Protein AF-A0A942V9F1-F1 (afdb_monomer_lite)

Structure (mmCIF, N/CA/C/O backbone):
data_AF-A0A942V9F1-F1
#
_entry.id   AF-A0A942V9F1-F1
#
loop_
_atom_site.group_PDB
_atom_site.id
_atom_site.type_symbol
_atom_site.label_atom_id
_atom_site.label_alt_id
_atom_site.label_comp_id
_atom_site.label_asym_id
_atom_site.label_entity_id
_atom_site.label_seq_id
_atom_site.pdbx_PDB_ins_code
_atom_site.Cartn_x
_atom_site.Cartn_y
_atom_site.Cartn_z
_atom_site.occupancy
_atom_site.B_iso_or_equiv
_atom_site.auth_seq_id
_atom_site.auth_comp_id
_atom_site.auth_asym_id
_atom_site.auth_atom_id
_atom_site.pdbx_PDB_model_num
ATOM 1 N N . MET A 1 1 ? 55.526 -12.926 -17.277 1.00 47.59 1 MET A N 1
ATOM 2 C CA . MET A 1 1 ? 55.217 -11.730 -16.457 1.00 47.59 1 MET A CA 1
ATOM 3 C C . MET A 1 1 ? 54.273 -10.821 -17.239 1.00 47.59 1 MET A C 1
ATOM 5 O O . MET A 1 1 ? 54.469 -10.729 -18.437 1.00 47.59 1 MET A O 1
ATOM 9 N N . MET A 1 2 ? 53.319 -10.154 -16.568 1.00 46.28 2 MET A N 1
ATOM 10 C CA . MET A 1 2 ? 52.295 -9.215 -17.098 1.00 46.28 2 MET A CA 1
ATOM 11 C C . MET A 1 2 ? 50.882 -9.803 -17.298 1.00 46.28 2 MET A C 1
ATOM 13 O O . MET A 1 2 ? 50.468 -10.047 -18.420 1.00 46.28 2 MET A O 1
ATOM 17 N N . LYS A 1 3 ? 50.118 -9.995 -16.204 1.00 52.75 3 LYS A N 1
ATOM 18 C CA . LYS A 1 3 ? 48.643 -10.196 -16.241 1.00 52.75 3 LYS A CA 1
ATOM 19 C C . LYS A 1 3 ? 47.857 -9.603 -15.046 1.00 52.75 3 LYS A C 1
ATOM 21 O O . LYS A 1 3 ? 46.673 -9.862 -14.921 1.00 52.75 3 LYS A O 1
ATOM 26 N N . ILE A 1 4 ? 48.473 -8.795 -14.172 1.00 58.03 4 ILE A N 1
ATOM 27 C CA . ILE A 1 4 ? 47.831 -8.314 -12.919 1.00 58.03 4 ILE A CA 1
ATOM 28 C C . ILE A 1 4 ? 47.295 -6.868 -13.003 1.00 58.03 4 ILE A C 1
ATOM 30 O O . ILE A 1 4 ? 46.604 -6.405 -12.105 1.00 58.03 4 ILE A O 1
ATOM 34 N N . LYS A 1 5 ? 47.542 -6.137 -14.098 1.00 54.31 5 LYS A N 1
ATOM 35 C CA . LYS A 1 5 ? 47.194 -4.704 -14.170 1.00 54.31 5 LYS A CA 1
ATOM 36 C C . LYS A 1 5 ? 45.770 -4.385 -14.656 1.00 54.31 5 LYS A C 1
ATOM 38 O O . LYS A 1 5 ? 45.377 -3.230 -14.569 1.00 54.31 5 LYS A O 1
ATOM 43 N N . LEU A 1 6 ? 44.992 -5.364 -15.140 1.00 54.22 6 LEU A N 1
ATOM 44 C CA . LEU A 1 6 ? 43.665 -5.093 -15.723 1.00 54.22 6 LEU A CA 1
ATOM 45 C C . LEU A 1 6 ? 42.504 -5.085 -14.708 1.00 54.22 6 LEU A C 1
ATOM 47 O O . LEU A 1 6 ? 41.506 -4.419 -14.955 1.00 54.22 6 LEU A O 1
ATOM 51 N N . CYS A 1 7 ? 42.619 -5.765 -13.560 1.00 54.81 7 CYS A N 1
ATOM 52 C CA . CYS A 1 7 ? 41.504 -5.857 -12.601 1.00 54.81 7 CYS A CA 1
ATOM 53 C C . CYS A 1 7 ? 41.307 -4.598 -11.740 1.00 54.81 7 CYS A C 1
ATOM 55 O O . CYS A 1 7 ? 40.194 -4.332 -11.299 1.00 54.81 7 CYS A O 1
ATOM 57 N N . LEU A 1 8 ? 42.358 -3.800 -11.509 1.00 54.59 8 LEU A N 1
ATOM 58 C CA . LEU A 1 8 ? 42.259 -2.602 -10.662 1.00 54.59 8 LEU A CA 1
ATOM 59 C C . LEU A 1 8 ? 41.492 -1.450 -11.327 1.00 54.59 8 LEU A C 1
ATOM 61 O O . LEU A 1 8 ? 40.848 -0.670 -10.631 1.00 54.59 8 LEU A O 1
ATOM 65 N N . ALA A 1 9 ? 41.509 -1.359 -12.659 1.00 56.09 9 ALA A N 1
ATOM 66 C CA . ALA A 1 9 ? 40.771 -0.322 -13.379 1.00 56.09 9 ALA A CA 1
ATOM 67 C C . ALA A 1 9 ? 39.248 -0.557 -13.346 1.00 56.09 9 ALA A C 1
ATOM 69 O O . ALA A 1 9 ? 38.478 0.398 -13.314 1.00 56.09 9 ALA A O 1
ATOM 70 N N . ALA A 1 10 ? 38.810 -1.820 -13.293 1.00 54.91 10 ALA A N 1
ATOM 71 C CA . ALA A 1 10 ? 37.392 -2.172 -13.253 1.00 54.91 10 ALA A CA 1
ATOM 72 C C . ALA A 1 10 ? 36.741 -1.883 -11.886 1.00 54.91 10 ALA A C 1
ATOM 74 O O . ALA A 1 10 ? 35.601 -1.428 -11.843 1.00 54.91 10 ALA A O 1
ATOM 75 N N . LEU A 1 11 ? 37.466 -2.069 -10.771 1.00 53.69 11 LEU A N 1
ATOM 76 C CA . LEU A 1 11 ? 36.949 -1.720 -9.437 1.00 53.69 11 LEU A CA 1
ATOM 77 C C . LEU A 1 11 ? 36.789 -0.203 -9.245 1.00 53.69 11 LEU A C 1
ATOM 79 O O . LEU A 1 11 ? 35.837 0.231 -8.602 1.00 53.69 11 LEU A O 1
ATOM 83 N N . ALA A 1 12 ? 37.682 0.606 -9.824 1.00 55.88 12 ALA A N 1
ATOM 84 C CA . ALA A 1 12 ? 37.597 2.065 -9.736 1.00 55.88 12 ALA A CA 1
ATOM 85 C C . ALA A 1 12 ? 36.386 2.636 -10.501 1.00 55.88 12 ALA A C 1
ATOM 87 O O . ALA A 1 12 ? 35.804 3.631 -10.078 1.00 55.88 12 ALA A O 1
ATOM 88 N N . LEU A 1 13 ? 35.970 1.981 -11.592 1.00 53.66 13 LEU A N 1
ATOM 89 C CA . LEU A 1 13 ? 34.777 2.357 -12.359 1.00 53.66 13 LEU A CA 1
ATOM 90 C C . LEU A 1 13 ? 33.471 1.989 -11.636 1.00 53.66 13 LEU A C 1
ATOM 92 O O . LEU A 1 13 ? 32.496 2.728 -11.738 1.00 53.66 13 LEU A O 1
ATOM 96 N N . LEU A 1 14 ? 33.458 0.899 -10.860 1.00 55.84 14 LEU A N 1
ATOM 97 C CA . LEU A 1 14 ? 32.299 0.489 -10.054 1.00 55.84 14 LEU A CA 1
ATOM 98 C C . LEU A 1 14 ? 32.111 1.349 -8.795 1.00 55.84 14 LEU A C 1
ATOM 100 O O . LEU A 1 14 ? 30.984 1.526 -8.348 1.00 55.84 14 LEU A O 1
ATOM 104 N N . ALA A 1 15 ? 33.188 1.918 -8.245 1.00 54.69 15 ALA A N 1
ATOM 105 C CA . ALA A 1 15 ? 33.114 2.831 -7.100 1.00 54.69 15 ALA A CA 1
ATOM 106 C C . ALA A 1 15 ? 32.644 4.252 -7.477 1.00 54.69 15 ALA A C 1
ATOM 108 O O . ALA A 1 15 ? 32.197 4.999 -6.610 1.00 54.69 15 ALA A O 1
ATOM 109 N N . GLY A 1 16 ? 32.756 4.634 -8.757 1.00 52.03 16 GLY A N 1
ATOM 110 C CA . GLY A 1 16 ? 32.334 5.942 -9.275 1.00 52.03 16 GLY A CA 1
ATOM 111 C C . GLY A 1 16 ? 30.922 5.970 -9.869 1.00 52.03 16 GLY A C 1
ATOM 112 O O . GLY A 1 16 ? 30.416 7.045 -10.194 1.00 52.03 16 GLY A O 1
ATOM 113 N N . ALA A 1 17 ? 30.276 4.813 -10.023 1.00 54.53 17 ALA A N 1
ATOM 114 C CA . ALA A 1 17 ? 28.925 4.723 -10.553 1.00 54.53 17 ALA A CA 1
ATOM 115 C C . ALA A 1 17 ? 27.897 4.913 -9.427 1.00 54.53 17 ALA A C 1
ATOM 117 O O . ALA A 1 17 ? 27.554 3.987 -8.703 1.00 54.53 17 ALA A O 1
ATOM 118 N N . ALA A 1 18 ? 27.386 6.139 -9.344 1.00 51.94 18 ALA A N 1
ATOM 119 C CA . ALA A 1 18 ? 26.075 6.462 -8.795 1.00 51.94 18 ALA A CA 1
ATOM 120 C C . ALA A 1 18 ? 25.852 6.166 -7.299 1.00 51.94 18 ALA A C 1
ATOM 122 O O . ALA A 1 18 ? 25.004 5.363 -6.925 1.00 51.94 18 ALA A O 1
ATOM 123 N N . ILE A 1 19 ? 26.410 7.020 -6.438 1.00 53.53 19 ILE A N 1
ATOM 124 C CA . ILE A 1 19 ? 25.515 7.638 -5.449 1.00 53.53 19 ILE A CA 1
ATOM 125 C C . ILE A 1 19 ? 24.660 8.651 -6.210 1.00 53.53 19 ILE A C 1
ATOM 127 O O . ILE A 1 19 ? 24.961 9.841 -6.274 1.00 53.53 19 ILE A O 1
ATOM 131 N N . ALA A 1 20 ? 23.614 8.156 -6.879 1.00 55.81 20 ALA A N 1
ATOM 132 C CA . ALA A 1 20 ? 22.501 9.016 -7.235 1.00 55.81 20 ALA A CA 1
ATOM 133 C C . ALA A 1 20 ? 22.081 9.693 -5.927 1.00 55.81 20 ALA A C 1
ATOM 135 O O . ALA A 1 20 ? 21.803 9.006 -4.945 1.00 55.81 20 ALA A O 1
ATOM 136 N N . ASN A 1 21 ? 22.148 11.023 -5.882 1.00 57.69 21 ASN A N 1
ATOM 137 C CA . ASN A 1 21 ? 21.738 11.814 -4.731 1.00 57.69 21 ASN A CA 1
ATOM 138 C C . ASN A 1 21 ? 20.229 11.623 -4.546 1.00 57.69 21 ASN A C 1
ATOM 140 O O . ASN A 1 21 ? 19.430 12.431 -5.015 1.00 57.69 21 ASN A O 1
ATOM 144 N N . ALA A 1 22 ? 19.830 10.512 -3.933 1.00 58.03 22 ALA A N 1
ATOM 145 C CA . ALA A 1 22 ? 18.458 10.252 -3.564 1.00 58.03 22 ALA A CA 1
ATOM 146 C C . ALA A 1 22 ? 18.110 11.272 -2.483 1.00 58.03 22 ALA A C 1
ATOM 148 O O . ALA A 1 22 ? 18.532 11.164 -1.331 1.00 58.03 22 ALA A O 1
ATOM 149 N N . LYS A 1 23 ? 17.400 12.328 -2.878 1.00 65.06 23 LYS A N 1
ATOM 150 C CA . LYS A 1 23 ? 16.867 13.295 -1.933 1.00 65.06 23 LYS A CA 1
ATOM 151 C C . LYS A 1 23 ? 15.659 12.646 -1.272 1.00 65.06 23 LYS A C 1
ATOM 153 O O . LYS A 1 23 ? 14.623 12.474 -1.906 1.00 65.06 23 LYS A O 1
ATOM 158 N N . VAL A 1 24 ? 15.799 12.295 0.000 1.00 68.00 24 VAL A N 1
ATOM 159 C CA . VAL A 1 24 ? 14.650 11.945 0.834 1.00 68.00 24 VAL A CA 1
ATOM 160 C C . VAL A 1 24 ? 13.938 13.252 1.163 1.00 68.00 24 VAL A C 1
ATOM 162 O O . VAL A 1 24 ? 14.465 14.082 1.902 1.00 68.00 24 VAL A O 1
ATOM 165 N N . THR A 1 25 ? 12.776 13.471 0.559 1.00 68.56 25 THR A N 1
ATOM 166 C CA . THR A 1 25 ? 11.894 14.581 0.929 1.00 68.56 25 THR A CA 1
ATOM 167 C C . THR A 1 25 ? 10.941 14.061 2.004 1.00 68.56 25 THR A C 1
ATOM 169 O O . THR A 1 25 ? 10.301 13.034 1.766 1.00 68.56 25 THR A O 1
ATOM 172 N N . PRO A 1 26 ? 10.846 14.704 3.184 1.00 65.94 26 PRO A N 1
ATOM 173 C CA . PRO A 1 26 ? 9.810 14.370 4.154 1.00 65.94 26 PRO A CA 1
ATOM 174 C C . PRO A 1 26 ? 8.439 14.418 3.480 1.00 65.94 26 PRO A C 1
ATOM 176 O O . PRO A 1 26 ? 8.182 15.314 2.681 1.00 65.94 26 PRO A O 1
ATOM 179 N N . ILE A 1 27 ? 7.547 13.480 3.804 1.00 59.09 27 ILE A N 1
ATOM 180 C CA . ILE A 1 27 ? 6.216 13.426 3.176 1.00 59.09 27 ILE A CA 1
ATOM 181 C C . ILE A 1 27 ? 5.426 14.733 3.370 1.00 59.09 27 ILE A C 1
ATOM 183 O O . ILE A 1 27 ? 4.668 15.128 2.495 1.00 59.09 27 ILE A O 1
ATOM 187 N N . ALA A 1 28 ? 5.673 15.445 4.476 1.00 61.81 28 ALA A N 1
ATOM 188 C CA . ALA A 1 28 ? 5.083 16.752 4.761 1.00 61.81 28 ALA A CA 1
ATOM 189 C C . ALA A 1 28 ? 5.551 17.872 3.807 1.00 61.81 28 ALA A C 1
ATOM 191 O O . ALA A 1 28 ? 4.834 18.852 3.631 1.00 61.81 28 ALA A O 1
ATOM 192 N N . ASP A 1 29 ? 6.726 17.723 3.187 1.00 61.16 29 ASP A N 1
ATOM 193 C CA . ASP A 1 29 ? 7.341 18.704 2.282 1.00 61.16 29 ASP A CA 1
ATOM 194 C C . ASP A 1 29 ? 7.197 18.310 0.795 1.00 61.16 29 ASP A C 1
ATOM 196 O O . ASP A 1 29 ? 7.777 18.955 -0.085 1.00 61.16 29 ASP A O 1
ATOM 200 N N . TRP A 1 30 ? 6.462 17.232 0.488 1.00 66.06 30 TRP A N 1
ATOM 201 C CA . TRP A 1 30 ? 6.243 16.765 -0.883 1.00 66.06 30 TRP A CA 1
ATOM 202 C C . TRP A 1 30 ? 5.068 17.503 -1.538 1.00 66.06 30 TRP A C 1
ATOM 204 O O . TRP A 1 30 ? 3.933 17.409 -1.081 1.00 66.06 30 TRP A O 1
ATOM 214 N N . ASN A 1 31 ? 5.336 18.224 -2.631 1.00 65.88 31 ASN A N 1
ATOM 215 C CA . ASN A 1 31 ? 4.339 18.990 -3.392 1.00 65.88 31 ASN A CA 1
ATOM 216 C C . ASN A 1 31 ? 4.023 18.404 -4.783 1.00 65.88 31 ASN A C 1
ATOM 218 O O . ASN A 1 31 ? 3.319 19.042 -5.564 1.00 65.88 31 ASN A O 1
ATOM 222 N N . GLY A 1 32 ? 4.577 17.235 -5.120 1.00 61.44 32 GLY A N 1
ATOM 223 C CA . GLY A 1 32 ? 4.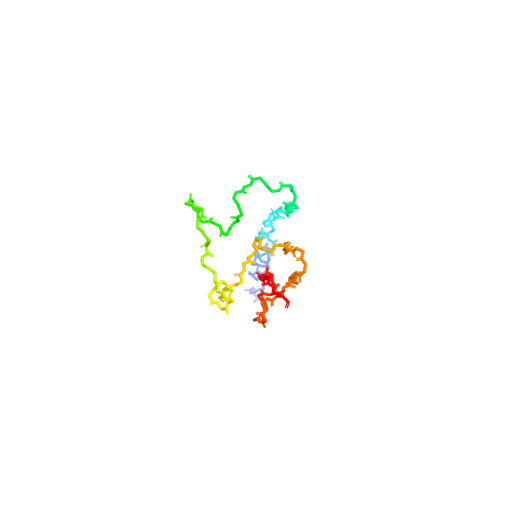253 16.512 -6.350 1.00 61.44 32 GLY A CA 1
ATOM 224 C C . GLY A 1 32 ? 3.017 15.628 -6.179 1.00 61.44 32 GLY A C 1
ATOM 225 O O . GLY A 1 32 ? 2.552 15.412 -5.059 1.00 61.44 32 GLY A O 1
ATOM 226 N N . ALA A 1 33 ? 2.522 15.046 -7.276 1.00 56.41 33 ALA A N 1
ATOM 227 C CA . ALA A 1 33 ? 1.649 13.880 -7.167 1.00 56.41 33 ALA A CA 1
ATOM 228 C C . ALA A 1 33 ? 2.371 12.818 -6.324 1.00 56.41 33 ALA A C 1
ATOM 230 O O . ALA A 1 33 ? 3.601 12.681 -6.401 1.00 56.41 33 ALA A O 1
ATOM 231 N N . LEU A 1 34 ? 1.643 12.092 -5.474 1.00 57.97 34 LEU A N 1
ATOM 232 C CA . LEU A 1 34 ? 2.215 10.886 -4.883 1.00 57.97 34 LEU A CA 1
ATOM 233 C C . LEU A 1 34 ? 2.707 10.021 -6.055 1.00 57.97 34 LEU A C 1
ATOM 235 O O . LEU A 1 34 ? 1.968 9.903 -7.031 1.00 57.97 34 LEU A O 1
ATOM 239 N N . PRO A 1 35 ? 3.917 9.432 -6.005 1.00 55.25 35 PRO A N 1
ATOM 240 C CA . PRO A 1 35 ? 4.534 8.700 -7.128 1.00 55.25 35 PRO A CA 1
ATOM 241 C C . PRO A 1 35 ? 3.791 7.407 -7.523 1.00 55.25 35 PRO A C 1
ATOM 243 O O . PRO A 1 35 ? 4.340 6.518 -8.163 1.00 55.25 35 PRO A O 1
ATOM 246 N N . LEU A 1 36 ? 2.553 7.285 -7.065 1.00 62.50 36 LEU A N 1
ATOM 247 C CA . LEU A 1 36 ? 1.680 6.134 -7.092 1.00 62.50 36 LEU A CA 1
ATOM 248 C C . LEU A 1 36 ? 0.324 6.538 -7.676 1.00 62.50 36 LEU A C 1
ATOM 250 O O . LEU A 1 36 ? -0.6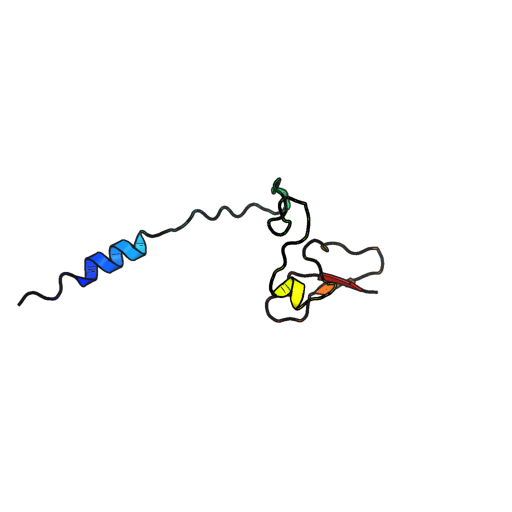28 5.793 -7.517 1.00 62.50 36 LEU A O 1
ATOM 254 N N . GLN A 1 37 ? 0.230 7.708 -8.313 1.00 65.56 37 GLN A N 1
ATOM 255 C CA . GLN A 1 37 ? -0.860 8.075 -9.206 1.00 65.56 37 GLN A CA 1
ATOM 256 C C . GLN A 1 37 ? -0.284 8.335 -10.602 1.00 65.56 37 GLN A C 1
ATOM 258 O O . GLN A 1 37 ? 0.800 8.912 -10.715 1.00 65.56 37 GLN A O 1
ATOM 263 N N . ASP A 1 38 ? -0.959 7.852 -11.642 1.00 68.25 38 ASP A N 1
ATOM 264 C CA . ASP A 1 38 ? -0.621 8.187 -13.023 1.00 68.25 38 ASP A CA 1
ATOM 265 C C . ASP A 1 38 ? -0.931 9.666 -13.322 1.00 68.25 38 ASP A C 1
ATOM 267 O O . ASP A 1 38 ? -1.435 10.405 -12.470 1.00 68.25 38 ASP A O 1
ATOM 271 N N . ASP A 1 39 ? -0.612 10.116 -14.536 1.00 69.06 39 ASP A N 1
ATOM 272 C CA . ASP A 1 39 ? -0.859 11.501 -14.963 1.00 69.06 39 ASP A CA 1
ATOM 273 C C . ASP A 1 39 ? -2.357 11.881 -14.934 1.00 69.06 39 ASP A C 1
ATOM 275 O O . ASP A 1 39 ? -2.693 13.068 -14.936 1.00 69.06 39 ASP A O 1
ATOM 279 N N . ASP A 1 40 ? -3.249 10.887 -14.858 1.00 71.19 40 ASP A N 1
ATOM 280 C CA . ASP A 1 40 ? -4.701 11.035 -14.769 1.00 71.19 40 ASP A CA 1
ATOM 281 C C . ASP A 1 40 ? -5.224 10.976 -13.314 1.00 71.19 40 ASP A C 1
ATOM 283 O O . ASP A 1 40 ? -6.423 11.150 -13.077 1.00 71.19 40 ASP A O 1
ATOM 287 N N . GLY A 1 41 ? -4.346 10.771 -12.323 1.00 67.38 41 GLY A N 1
ATOM 288 C CA . GLY A 1 41 ? -4.701 10.685 -10.903 1.00 67.38 41 GLY A CA 1
ATOM 289 C C . GLY A 1 41 ? -5.179 9.302 -10.443 1.00 67.38 41 GLY A C 1
ATOM 290 O O . GLY A 1 41 ? -5.678 9.169 -9.324 1.00 67.38 41 GLY A O 1
ATOM 291 N N . ASN A 1 42 ? -5.049 8.259 -11.268 1.00 69.12 42 ASN A N 1
ATOM 292 C CA . ASN A 1 42 ? -5.419 6.898 -10.876 1.00 69.12 42 ASN A CA 1
ATOM 293 C C . ASN A 1 42 ? -4.267 6.213 -10.143 1.00 69.12 42 ASN A C 1
ATOM 295 O O . ASN A 1 42 ? -3.120 6.371 -10.556 1.00 69.12 42 ASN A O 1
ATOM 299 N N . PRO A 1 43 ? -4.538 5.386 -9.118 1.00 69.44 43 PRO A N 1
ATOM 300 C CA . PRO A 1 43 ? -3.502 4.614 -8.448 1.00 69.44 43 PRO A CA 1
ATOM 301 C C . PRO A 1 43 ? -2.678 3.768 -9.432 1.00 69.44 43 PRO A C 1
ATOM 303 O O . PRO A 1 43 ? -3.220 2.952 -10.178 1.00 69.44 43 PRO A O 1
ATOM 306 N N . VAL A 1 44 ? -1.356 3.932 -9.411 1.00 70.56 44 VAL A N 1
ATOM 307 C CA . VAL A 1 44 ? -0.416 3.097 -10.159 1.00 70.56 44 VAL A CA 1
ATOM 308 C C . VAL A 1 44 ? -0.482 1.691 -9.585 1.00 70.56 44 VAL A C 1
ATOM 310 O O . VAL A 1 44 ? -0.217 1.473 -8.401 1.00 70.56 44 VAL A O 1
ATOM 313 N N . VAL A 1 45 ? -0.803 0.727 -10.444 1.00 72.56 45 VAL A N 1
ATOM 314 C CA . VAL A 1 45 ? -0.842 -0.683 -10.064 1.00 72.56 45 VAL A CA 1
ATOM 315 C C . VAL A 1 45 ? 0.578 -1.156 -9.750 1.00 72.56 45 VAL A C 1
ATOM 317 O O . VAL A 1 45 ? 1.460 -1.194 -10.606 1.00 72.56 45 VAL A O 1
ATOM 320 N N . THR A 1 46 ? 0.793 -1.517 -8.492 1.00 75.50 46 THR A N 1
ATOM 321 C CA . THR A 1 46 ? 1.989 -2.188 -7.981 1.00 75.50 46 THR A CA 1
ATOM 322 C C . THR A 1 46 ? 1.659 -3.624 -7.570 1.00 75.50 46 THR A C 1
ATOM 324 O O . THR A 1 46 ? 0.503 -3.969 -7.313 1.00 75.50 46 THR A O 1
ATOM 327 N N . THR A 1 47 ? 2.688 -4.451 -7.397 1.00 83.69 47 THR A N 1
ATOM 328 C CA . THR A 1 47 ? 2.537 -5.819 -6.874 1.00 83.69 47 THR A CA 1
ATOM 329 C C . THR A 1 47 ? 1.815 -5.860 -5.523 1.00 83.69 47 THR A C 1
ATOM 331 O O . THR A 1 47 ? 1.020 -6.763 -5.278 1.00 83.69 47 THR A O 1
ATOM 334 N N . CYS A 1 48 ? 2.040 -4.867 -4.654 1.00 85.00 48 CYS A N 1
ATOM 335 C CA . CYS A 1 48 ? 1.343 -4.772 -3.373 1.00 85.00 48 CYS A CA 1
ATOM 336 C C . CYS A 1 48 ? -0.114 -4.320 -3.531 1.00 85.00 48 CYS A C 1
ATOM 338 O O . CYS A 1 48 ? -0.966 -4.854 -2.834 1.00 85.00 48 CYS A O 1
ATOM 340 N N . SER A 1 49 ? -0.448 -3.423 -4.468 1.00 83.88 49 SER A N 1
ATOM 341 C CA . SER A 1 49 ? -1.859 -3.053 -4.701 1.00 83.88 49 SER A CA 1
ATOM 342 C C . SER A 1 49 ? -2.695 -4.210 -5.259 1.00 83.88 49 SER A C 1
ATOM 344 O O . SER A 1 49 ? -3.886 -4.294 -4.980 1.00 83.88 49 SER A O 1
ATOM 346 N N . GLU A 1 50 ? -2.079 -5.127 -6.013 1.00 88.06 50 GLU A N 1
ATOM 347 C CA . GLU A 1 50 ? -2.754 -6.338 -6.496 1.00 88.06 50 GLU A CA 1
ATOM 348 C C . GLU A 1 50 ? -2.908 -7.380 -5.379 1.00 88.06 50 GLU A C 1
ATOM 350 O O . GLU A 1 50 ? -3.966 -7.992 -5.233 1.00 88.06 50 GLU A O 1
ATOM 355 N N . ALA A 1 51 ? -1.860 -7.573 -4.571 1.00 88.06 51 ALA A N 1
ATOM 356 C CA . ALA A 1 51 ? -1.851 -8.553 -3.487 1.00 88.06 51 ALA A CA 1
ATOM 357 C C . ALA A 1 51 ? -2.686 -8.119 -2.265 1.00 88.06 51 ALA A C 1
ATOM 359 O O . ALA A 1 51 ? -3.198 -8.967 -1.534 1.00 88.06 51 ALA A O 1
ATOM 360 N N . CYS A 1 52 ? -2.843 -6.811 -2.055 1.00 89.31 52 CYS A N 1
ATOM 361 C CA . CYS A 1 52 ? -3.541 -6.197 -0.928 1.00 89.31 52 CYS A CA 1
ATOM 362 C C . CYS A 1 52 ? -4.847 -5.526 -1.381 1.00 89.31 52 CYS A C 1
ATOM 364 O O . CYS A 1 52 ? -5.059 -4.337 -1.147 1.00 89.31 52 CYS A O 1
ATOM 366 N N . ALA A 1 53 ? -5.737 -6.275 -2.037 1.00 88.75 53 ALA A N 1
ATOM 367 C CA . ALA A 1 53 ? -7.009 -5.733 -2.513 1.00 88.75 53 ALA A CA 1
ATOM 368 C C . ALA A 1 53 ? -7.821 -5.085 -1.369 1.00 88.75 53 ALA A C 1
ATOM 370 O O . ALA A 1 53 ? -8.102 -5.718 -0.349 1.00 88.75 53 ALA A O 1
ATOM 371 N N . GLY A 1 54 ? -8.205 -3.818 -1.552 1.00 87.94 54 GLY A N 1
ATOM 372 C CA . GLY A 1 54 ? -8.934 -3.029 -0.551 1.00 87.94 54 GLY A CA 1
ATOM 373 C C . GLY A 1 54 ? -8.055 -2.330 0.492 1.00 87.94 54 GLY A C 1
ATOM 374 O O . GLY A 1 54 ? -8.597 -1.701 1.397 1.00 87.94 54 GLY A O 1
ATOM 375 N N . TYR A 1 55 ? -6.730 -2.427 0.371 1.00 90.69 55 TYR A N 1
ATOM 376 C CA . TYR A 1 55 ? -5.784 -1.583 1.092 1.00 90.69 55 TYR A CA 1
ATOM 377 C C . TYR A 1 55 ? -5.284 -0.469 0.170 1.00 90.69 55 TYR A C 1
ATOM 379 O O . TYR A 1 55 ? -5.175 -0.652 -1.043 1.00 90.69 55 TYR A O 1
ATOM 387 N N . ASP A 1 56 ? -4.933 0.666 0.757 1.00 86.25 56 ASP A N 1
ATOM 388 C CA . ASP A 1 56 ? -4.437 1.846 0.068 1.00 86.25 56 ASP A CA 1
ATOM 389 C C . ASP A 1 56 ? -3.218 2.422 0.806 1.00 86.25 56 ASP A C 1
ATOM 391 O O . ASP A 1 56 ? -3.090 2.376 2.031 1.00 86.25 56 ASP A O 1
ATOM 395 N N . LEU A 1 57 ? -2.300 2.974 0.030 1.00 81.31 57 LEU A N 1
ATOM 396 C CA . LEU A 1 57 ? -1.121 3.699 0.487 1.00 81.31 57 LEU A CA 1
ATOM 397 C C . LEU A 1 57 ? -1.470 5.021 1.151 1.00 81.31 57 LEU A C 1
ATOM 399 O O . LEU A 1 57 ? -0.739 5.489 2.024 1.00 81.31 57 LEU A O 1
ATOM 403 N N . VAL A 1 58 ? -2.549 5.657 0.689 1.00 84.19 58 VAL A N 1
ATOM 404 C CA . VAL A 1 58 ? -2.937 6.993 1.160 1.00 84.19 58 VAL A CA 1
ATOM 405 C C . VAL A 1 58 ? -3.859 6.942 2.368 1.00 84.19 58 VAL A C 1
ATOM 407 O O . VAL A 1 58 ? -4.101 7.968 3.007 1.00 84.19 58 VAL A O 1
ATOM 410 N N . THR A 1 59 ? -4.344 5.754 2.729 1.00 87.00 59 THR A N 1
ATOM 411 C CA . THR A 1 59 ? -5.028 5.538 3.999 1.00 87.00 59 THR A CA 1
ATOM 412 C C . THR A 1 59 ? -3.994 5.615 5.118 1.00 87.00 59 THR A C 1
ATOM 414 O O . THR A 1 59 ? -3.329 4.644 5.449 1.00 87.00 59 THR A O 1
ATOM 417 N N . LEU A 1 60 ? -3.828 6.811 5.680 1.00 86.19 60 LEU A N 1
ATOM 418 C CA . LEU A 1 60 ? -2.912 7.076 6.797 1.00 86.19 60 LEU A CA 1
ATOM 419 C C . LEU A 1 60 ? -3.658 7.362 8.106 1.00 86.19 60 LEU A C 1
ATOM 421 O O . LEU A 1 60 ? -3.070 7.327 9.183 1.00 86.19 60 LEU A O 1
ATOM 425 N N . ILE A 1 61 ? -4.948 7.689 8.010 1.00 88.88 61 ILE A N 1
ATOM 426 C CA . ILE A 1 61 ? -5.809 8.073 9.127 1.00 88.88 61 ILE A CA 1
ATOM 427 C C . ILE A 1 61 ? -7.179 7.443 8.893 1.00 88.88 61 ILE A C 1
ATOM 429 O O . ILE A 1 61 ? -7.723 7.551 7.794 1.00 88.88 61 ILE A O 1
ATOM 433 N N . CYS A 1 62 ? -7.729 6.820 9.934 1.00 92.94 62 CYS A N 1
ATOM 434 C CA . CYS A 1 62 ? -9.066 6.241 9.908 1.00 92.94 62 CYS A CA 1
ATOM 435 C C . CYS A 1 62 ? -10.094 7.132 10.614 1.00 92.94 62 CYS A C 1
ATOM 437 O O . CYS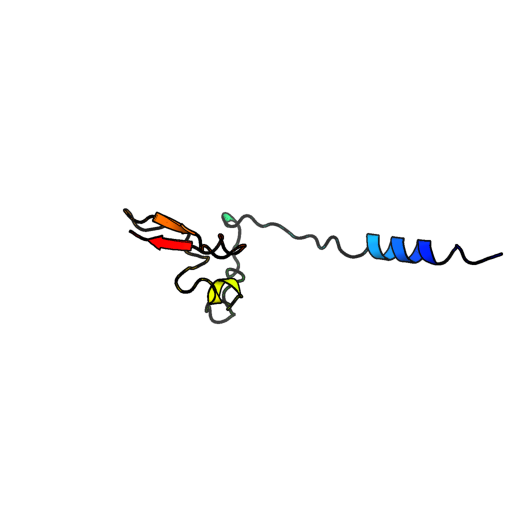 A 1 62 ? -9.723 7.920 11.491 1.00 92.94 62 CYS A O 1
ATOM 439 N N . PRO A 1 63 ? -11.381 7.020 10.240 1.00 93.81 63 PRO A N 1
ATOM 440 C CA . PRO A 1 63 ? -12.479 7.617 10.988 1.00 93.81 63 PRO A CA 1
ATOM 441 C C . PRO A 1 63 ? -12.468 7.218 12.469 1.00 93.81 63 PRO A C 1
ATOM 443 O O . PRO A 1 63 ? -11.889 6.205 12.865 1.00 93.81 63 PRO A O 1
ATOM 446 N N . GLU A 1 64 ? -13.136 8.016 13.301 1.00 93.50 64 GLU A N 1
ATOM 447 C CA . GLU A 1 64 ? -13.269 7.713 14.724 1.00 93.50 64 GLU A CA 1
ATOM 448 C C . GLU A 1 64 ? -13.938 6.345 14.932 1.00 93.50 64 GLU A C 1
ATOM 450 O O . GLU A 1 64 ? -15.006 6.073 14.389 1.00 93.50 64 GLU A O 1
ATOM 455 N N . GLY A 1 65 ? -13.298 5.491 15.734 1.00 93.00 65 GLY A N 1
ATOM 456 C CA . GLY A 1 65 ? -13.774 4.136 16.019 1.00 93.00 65 GLY A CA 1
ATOM 457 C C . GLY A 1 65 ? -13.220 3.053 15.093 1.00 93.00 65 GLY A C 1
ATOM 458 O O . GLY A 1 65 ? -13.392 1.882 15.406 1.00 93.00 65 GLY A O 1
ATOM 459 N N . GLU A 1 66 ? -12.507 3.414 14.026 1.00 96.50 66 GLU A N 1
ATOM 460 C CA . GLU A 1 66 ? -11.840 2.462 13.136 1.00 96.50 66 GLU A CA 1
ATOM 461 C C . GLU A 1 66 ? -10.332 2.399 13.414 1.00 96.50 66 GLU A C 1
ATOM 463 O O . GLU A 1 66 ? -9.700 3.359 13.871 1.00 96.50 66 GLU A O 1
ATOM 468 N N . LYS A 1 67 ? -9.734 1.244 13.135 1.00 94.50 67 LYS A N 1
ATOM 469 C CA . LYS A 1 67 ? -8.300 0.994 13.261 1.00 94.50 67 LYS A CA 1
ATOM 470 C C . LYS A 1 67 ? -7.653 0.953 11.893 1.00 94.50 67 LYS A C 1
ATOM 472 O O . LYS A 1 67 ? -8.183 0.360 10.958 1.00 94.50 67 LYS A O 1
ATOM 477 N N . LEU A 1 68 ? -6.459 1.529 11.824 1.00 94.81 68 LEU A N 1
ATOM 478 C CA . LEU A 1 68 ? -5.575 1.376 10.684 1.00 94.81 68 LEU A CA 1
ATOM 479 C C . LEU A 1 68 ? -4.960 -0.028 10.721 1.00 94.81 68 LEU A C 1
ATOM 481 O O . LEU A 1 68 ? -4.264 -0.375 11.676 1.00 94.81 68 LEU A O 1
ATOM 485 N N . VAL A 1 69 ? -5.248 -0.838 9.707 1.00 96.12 69 VAL A N 1
ATOM 486 C CA . VAL A 1 69 ? -4.767 -2.218 9.582 1.00 96.12 69 VAL A CA 1
ATOM 487 C C . VAL A 1 69 ? -3.803 -2.305 8.410 1.00 96.12 69 VAL A C 1
ATOM 489 O O . VAL A 1 69 ? -4.146 -1.915 7.297 1.00 96.12 69 VAL A O 1
ATOM 492 N N . GLU A 1 70 ? -2.613 -2.842 8.660 1.00 94.88 70 GLU A N 1
ATOM 493 C CA . GLU A 1 70 ? -1.577 -3.080 7.651 1.00 94.88 70 GLU A CA 1
ATOM 494 C C . GLU A 1 70 ? -1.918 -4.288 6.770 1.00 94.88 70 GLU A C 1
ATOM 496 O O . GLU A 1 70 ? -2.535 -5.263 7.220 1.00 94.88 70 GLU A O 1
ATOM 501 N N . CYS A 1 71 ? -1.495 -4.256 5.506 1.00 94.06 71 CYS A N 1
ATOM 502 C CA . CYS A 1 71 ? -1.603 -5.424 4.644 1.00 94.06 71 CYS A CA 1
ATOM 503 C C . CYS A 1 71 ? -0.713 -6.571 5.166 1.00 94.06 71 CYS A C 1
ATOM 505 O O . CYS A 1 71 ? 0.480 -6.362 5.387 1.00 94.06 71 CYS A O 1
ATOM 507 N N . PRO A 1 72 ? -1.239 -7.806 5.301 1.00 94.62 72 PRO A N 1
ATOM 508 C CA . PRO A 1 72 ? -0.489 -8.932 5.863 1.00 94.62 72 PRO A CA 1
ATOM 509 C C . PRO A 1 72 ? 0.551 -9.536 4.905 1.00 94.62 72 PRO A C 1
ATOM 511 O O . PRO A 1 72 ? 1.287 -10.442 5.295 1.00 94.62 72 PRO A O 1
ATOM 514 N N . VAL A 1 73 ? 0.594 -9.095 3.645 1.00 93.56 73 VAL A N 1
ATOM 515 C CA . VAL A 1 73 ? 1.560 -9.586 2.655 1.00 93.56 73 VAL A CA 1
ATOM 516 C C . VAL A 1 73 ? 2.956 -9.095 3.030 1.00 93.56 73 VAL A C 1
ATOM 518 O O . VAL A 1 73 ? 3.168 -7.905 3.270 1.00 93.56 73 VAL A O 1
ATOM 521 N N . GLU A 1 74 ? 3.919 -10.018 3.071 1.00 92.31 74 GLU A N 1
ATOM 522 C CA . GLU A 1 74 ? 5.300 -9.709 3.438 1.00 92.31 74 GLU A CA 1
ATOM 523 C C . GLU A 1 74 ? 5.868 -8.601 2.545 1.00 92.31 74 GLU A C 1
ATOM 525 O O . GLU A 1 74 ? 5.804 -8.660 1.317 1.00 92.31 74 GLU A O 1
ATOM 530 N N . GLY A 1 75 ? 6.412 -7.567 3.183 1.00 86.12 75 GLY A N 1
ATOM 531 C CA . GLY A 1 75 ? 6.959 -6.415 2.484 1.00 86.12 75 GLY A CA 1
ATOM 532 C C . GLY A 1 75 ? 5.918 -5.423 1.966 1.00 86.12 75 GLY A C 1
ATOM 533 O O . GLY A 1 75 ? 6.347 -4.430 1.403 1.00 86.12 75 GLY A O 1
ATOM 534 N N . CYS A 1 76 ? 4.610 -5.618 2.181 1.00 90.12 76 CYS A N 1
ATOM 535 C CA . CYS A 1 76 ? 3.545 -4.685 1.776 1.00 90.12 76 CYS A CA 1
ATOM 536 C C . CYS A 1 76 ? 2.867 -3.952 2.950 1.00 90.12 76 CYS A C 1
ATOM 538 O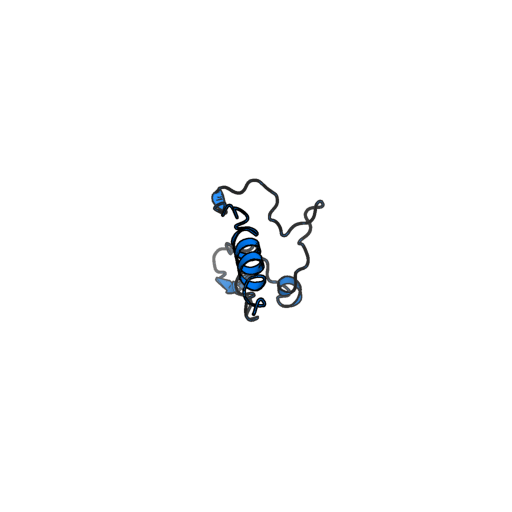 O . CYS A 1 76 ? 1.847 -3.298 2.745 1.00 90.12 76 CYS A O 1
ATOM 540 N N . GLY A 1 77 ? 3.426 -4.006 4.166 1.00 87.25 77 GLY A N 1
ATOM 541 C CA . GLY A 1 77 ? 2.831 -3.397 5.372 1.00 87.25 77 GLY A CA 1
ATOM 542 C C . GLY A 1 77 ? 2.638 -1.873 5.320 1.00 87.25 77 GLY A C 1
ATOM 543 O O . GLY A 1 77 ? 2.021 -1.302 6.201 1.00 87.25 77 GLY A O 1
ATOM 544 N N . TYR A 1 78 ? 3.134 -1.206 4.275 1.00 85.94 78 TYR A N 1
ATOM 545 C CA . TYR A 1 78 ? 2.925 0.220 4.022 1.00 85.94 78 TYR A CA 1
ATOM 546 C C . TYR A 1 78 ? 1.592 0.537 3.308 1.00 85.94 78 TYR A C 1
ATOM 548 O O . TYR A 1 78 ? 1.257 1.708 3.135 1.00 85.94 78 TYR A O 1
ATOM 556 N N . TYR A 1 79 ? 0.837 -0.488 2.900 1.00 90.12 79 TYR A N 1
ATOM 557 C CA . TYR A 1 79 ? -0.561 -0.380 2.484 1.00 90.12 79 TYR A CA 1
ATOM 558 C C . TYR A 1 79 ? -1.472 -0.615 3.684 1.00 90.12 79 TYR A C 1
ATOM 560 O O . TYR A 1 79 ? -1.314 -1.613 4.394 1.00 90.12 79 TYR A O 1
ATOM 568 N N . HIS A 1 80 ? -2.466 0.248 3.864 1.00 92.88 80 HIS A N 1
ATOM 569 C CA . HIS A 1 80 ? -3.376 0.177 4.998 1.00 92.88 80 HIS A CA 1
ATOM 570 C C . HIS A 1 80 ? -4.835 0.199 4.564 1.00 92.88 80 HIS A C 1
ATOM 572 O O . HIS A 1 80 ? -5.186 0.710 3.507 1.00 92.88 80 HIS A O 1
ATOM 578 N N . ARG A 1 81 ? -5.712 -0.312 5.417 1.00 94.31 81 ARG A N 1
ATOM 579 C CA . ARG A 1 81 ? -7.152 -0.074 5.321 1.00 94.31 81 ARG A CA 1
ATOM 580 C C . ARG A 1 81 ? -7.693 0.309 6.684 1.00 94.31 81 ARG A C 1
ATOM 582 O O . ARG A 1 81 ? -7.046 0.058 7.700 1.00 94.31 81 ARG A O 1
ATOM 589 N N . CYS A 1 82 ? -8.896 0.854 6.698 1.00 95.19 82 CYS A N 1
ATOM 590 C CA . CYS A 1 82 ? -9.629 1.048 7.935 1.00 95.19 82 CYS A CA 1
ATOM 591 C C . CYS A 1 82 ? -10.570 -0.130 8.189 1.00 95.19 82 CYS A C 1
ATOM 593 O O . CYS A 1 82 ? -11.194 -0.656 7.265 1.00 95.19 82 CYS A O 1
A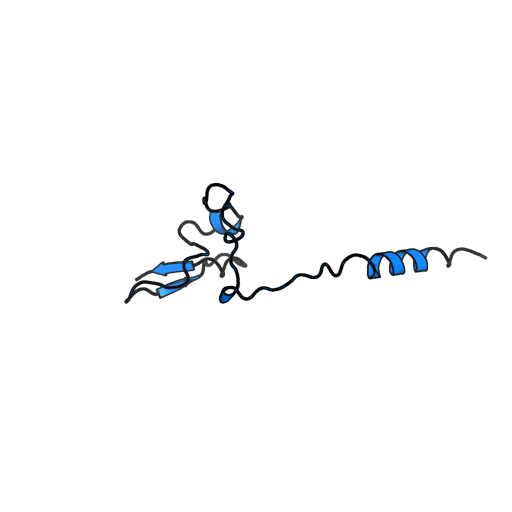TOM 595 N N . GLU A 1 83 ? -10.616 -0.580 9.438 1.00 94.69 83 GLU A N 1
ATOM 596 C CA . GLU A 1 83 ? -11.442 -1.698 9.893 1.00 94.69 83 GLU A CA 1
ATOM 597 C C . GLU A 1 83 ? -12.047 -1.365 11.263 1.00 94.69 83 GLU A C 1
ATOM 599 O O . GLU A 1 83 ? -11.407 -0.684 12.065 1.00 94.69 83 GLU A O 1
ATOM 604 N N . GLN A 1 84 ? -13.280 -1.808 11.521 1.00 88.88 84 GLN A N 1
ATOM 605 C CA . GLN A 1 84 ? -14.001 -1.555 12.781 1.00 88.88 84 GLN A CA 1
ATOM 606 C C . GLN A 1 84 ? -13.473 -2.411 13.941 1.00 88.88 84 GLN A C 1
ATOM 608 O O . GLN A 1 84 ? -13.209 -3.616 13.726 1.00 88.88 84 GLN A O 1
#

pLDDT: mean 73.74, std 16.12, range [46.28, 96.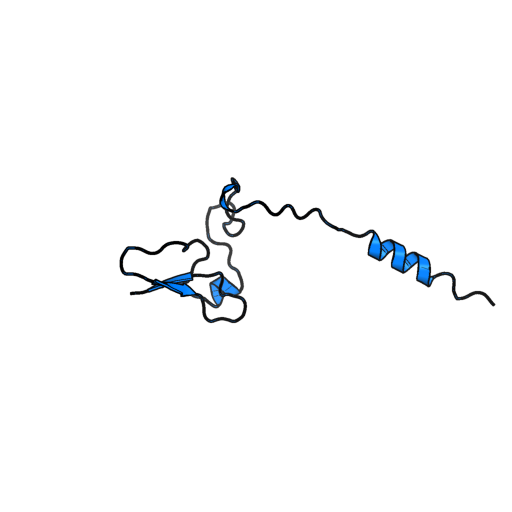5]

Foldseek 3Di:
DDDDPPPVVVVVVVVPPDPPVPDDDPPVRDPDLDPQADPVGHGNDDPLCVLQPQWALPCPDDDPPWDWAARPPPPRRSTTHTDD

Secondary structure (DSSP, 8-state):
---SSSHHHHHHHHHSS---------GGG--SPPTTB-TTSPBP--HHHHHTTT-BSS--SPPTT-EEEE--STT-TT-EEEE-

Sequence (84 aa):
MMKIKLCLAALALLAGAAIANAKVTPIADWNGALPLQDDDGNPVVTTCSEACAGYDLVTLICPEGEKLVECPVEGCGYYHRCEQ

Radius of gyration: 21.65 Å; chains: 1; bounding box: 69×31×33 Å